Protein AF-A0A2B0MU41-F1 (afdb_monomer_lite)

Secondary structure (DSSP, 8-state):
--HHHHHHHHHHHHHHHHHHHHHHHHHHHHHHTT-HHHHHHHHHHHHHHHHHHHHHHHHHHHH--

Organism: Bacillus cereus (NCBI:txid1396)

Foldseek 3Di:
DDPVVVVVLVVLLVVLVVLLVVLVVQLVVCVVVVNVVSNVVSVVSNVVSVVSNVCSVVCCVVPVD

Radius of gyration: 14.76 Å; chains: 1; bounding box: 30×13×45 Å

Structure (mmCIF, N/CA/C/O backbone):
data_AF-A0A2B0MU41-F1
#
_entry.id   AF-A0A2B0MU41-F1
#
loop_
_atom_site.group_PDB
_atom_site.id
_atom_site.type_symbol
_atom_site.label_atom_id
_atom_site.label_alt_id
_atom_site.label_comp_id
_atom_site.label_asym_id
_atom_site.label_entity_id
_atom_site.label_seq_id
_atom_site.pdbx_PDB_ins_code
_atom_site.Cartn_x
_atom_site.Cartn_y
_atom_site.Cartn_z
_atom_site.occupancy
_atom_site.B_iso_or_equiv
_atom_site.auth_seq_id
_atom_site.auth_comp_i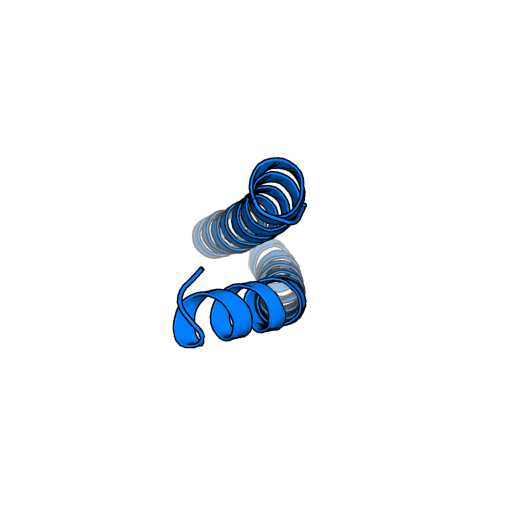d
_atom_site.auth_asym_id
_atom_site.auth_atom_id
_atom_site.pdbx_PDB_model_num
ATOM 1 N N . MET A 1 1 ? -16.129 6.387 19.840 1.00 65.06 1 MET A N 1
ATOM 2 C CA . MET A 1 1 ? -15.701 6.555 18.429 1.00 65.06 1 MET A CA 1
ATOM 3 C C . MET A 1 1 ? -16.884 7.012 17.580 1.00 65.06 1 MET A C 1
ATOM 5 O O . MET A 1 1 ? -17.937 6.394 17.677 1.00 65.06 1 MET A O 1
ATOM 9 N N . ASN A 1 2 ? -16.747 8.085 16.789 1.00 83.25 2 ASN A N 1
ATOM 10 C CA . ASN A 1 2 ? -17.845 8.604 15.957 1.00 83.25 2 ASN A CA 1
ATOM 11 C C . ASN A 1 2 ? -18.336 7.536 14.951 1.00 83.25 2 ASN A C 1
ATOM 13 O O . ASN A 1 2 ? -17.532 6.777 14.402 1.00 83.25 2 ASN A O 1
ATOM 17 N N . ARG A 1 3 ? -19.649 7.481 14.692 1.00 82.06 3 ARG A N 1
ATOM 18 C CA . ARG A 1 3 ? -20.295 6.511 13.790 1.00 82.06 3 ARG A CA 1
ATOM 19 C C . ARG A 1 3 ? -19.692 6.571 12.383 1.00 82.06 3 ARG A C 1
ATOM 21 O O . ARG A 1 3 ? -19.377 5.529 11.816 1.00 82.06 3 ARG A O 1
ATOM 28 N N . THR A 1 4 ? -19.420 7.778 11.887 1.00 83.56 4 THR A N 1
ATOM 29 C CA . THR A 1 4 ? -18.736 8.027 10.607 1.00 83.56 4 THR A CA 1
ATOM 30 C C . THR A 1 4 ? -17.336 7.417 10.574 1.00 83.56 4 THR A C 1
ATOM 32 O O . THR A 1 4 ? -16.972 6.742 9.617 1.00 83.56 4 THR A O 1
ATOM 35 N N . PHE A 1 5 ? -16.568 7.573 11.653 1.00 80.88 5 PHE A N 1
ATOM 36 C CA . PHE A 1 5 ? -15.202 7.055 11.748 1.00 80.88 5 PHE A CA 1
ATOM 37 C C . PHE A 1 5 ? -15.168 5.516 11.778 1.00 80.88 5 PHE A C 1
ATOM 39 O O . PHE A 1 5 ? -14.301 4.884 11.177 1.00 80.88 5 PHE A O 1
ATOM 46 N N . ARG A 1 6 ? -16.165 4.889 12.417 1.00 83.12 6 ARG A N 1
ATOM 47 C CA . ARG A 1 6 ? -16.331 3.426 12.425 1.00 83.12 6 ARG A CA 1
ATOM 48 C C . ARG A 1 6 ? -16.669 2.871 11.043 1.00 83.12 6 ARG A C 1
ATOM 50 O O . ARG A 1 6 ? -16.171 1.805 10.687 1.00 83.12 6 ARG A O 1
ATOM 57 N N . ILE A 1 7 ? -17.500 3.583 10.281 1.00 85.75 7 ILE A N 1
ATOM 58 C CA . ILE A 1 7 ? -17.820 3.230 8.893 1.00 85.75 7 ILE A CA 1
ATOM 59 C C . ILE A 1 7 ? -16.567 3.373 8.029 1.00 85.75 7 ILE A C 1
ATOM 61 O O . ILE A 1 7 ? -16.225 2.423 7.330 1.00 85.75 7 ILE A O 1
ATOM 65 N N . LEU A 1 8 ? -15.840 4.490 8.155 1.00 84.50 8 LEU A N 1
ATOM 66 C CA . LEU A 1 8 ? -14.600 4.747 7.423 1.00 84.50 8 LEU A CA 1
ATOM 67 C C . LEU A 1 8 ? -13.589 3.607 7.621 1.00 84.50 8 LEU A C 1
ATOM 69 O O . LEU A 1 8 ? -13.205 2.955 6.659 1.00 84.50 8 LEU A O 1
ATOM 73 N N . MET A 1 9 ? -13.280 3.236 8.867 1.00 83.56 9 MET A N 1
ATOM 74 C CA . MET A 1 9 ? -12.374 2.112 9.156 1.00 83.56 9 MET A CA 1
ATOM 75 C C . MET A 1 9 ? -12.883 0.738 8.697 1.00 83.56 9 MET A C 1
ATOM 77 O O . MET A 1 9 ? -12.110 -0.218 8.621 1.00 83.56 9 MET A O 1
ATOM 81 N N . LYS A 1 10 ? -14.180 0.589 8.424 1.00 85.06 10 LYS A N 1
ATOM 82 C CA . LYS A 1 10 ? -14.730 -0.647 7.861 1.00 85.06 10 LYS A CA 1
ATOM 83 C C . LYS A 1 10 ? -14.529 -0.706 6.344 1.00 85.06 10 LYS A C 1
ATOM 85 O O . LYS A 1 10 ? -14.302 -1.795 5.827 1.00 85.06 10 LYS A O 1
ATOM 90 N N . ILE A 1 11 ? -14.578 0.439 5.659 1.00 89.06 11 ILE A N 1
ATOM 91 C CA . ILE A 1 11 ? -14.439 0.540 4.198 1.00 89.06 11 ILE A CA 1
ATOM 92 C C . ILE A 1 11 ? -12.989 0.737 3.733 1.00 89.06 11 ILE A C 1
ATOM 94 O O . ILE A 1 11 ? -12.661 0.357 2.612 1.00 89.06 11 ILE A O 1
ATOM 98 N N . THR A 1 12 ? -12.100 1.272 4.578 1.00 88.69 12 THR A N 1
ATOM 99 C CA . THR A 1 12 ? -10.691 1.511 4.219 1.00 88.69 12 THR A CA 1
ATOM 100 C C . THR A 1 12 ? -9.951 0.236 3.790 1.00 88.69 12 THR A C 1
ATOM 102 O O . THR A 1 12 ? -9.268 0.293 2.766 1.00 88.69 12 THR A O 1
ATOM 105 N N . PRO A 1 13 ? -10.077 -0.926 4.470 1.00 88.38 13 PRO A N 1
ATOM 106 C CA . PRO A 1 13 ? -9.370 -2.140 4.056 1.00 88.38 13 PRO A CA 1
ATOM 107 C C . PRO A 1 13 ? -9.761 -2.675 2.666 1.00 88.38 13 PRO A C 1
ATOM 109 O O . PRO A 1 13 ? -8.851 -2.886 1.863 1.00 88.38 13 PRO A O 1
ATOM 112 N N . PRO A 1 14 ? -11.055 -2.871 2.323 1.00 90.69 14 PRO A N 1
ATOM 113 C CA . PRO A 1 14 ? -11.421 -3.333 0.984 1.00 90.69 14 PRO A CA 1
ATOM 114 C C . PRO A 1 14 ? -11.067 -2.309 -0.101 1.00 90.69 14 PRO A C 1
ATOM 116 O O . PRO A 1 14 ? -10.586 -2.695 -1.164 1.00 90.69 14 PRO A O 1
ATOM 119 N N . LEU A 1 15 ? -11.212 -1.008 0.177 1.00 92.00 15 LEU A N 1
ATOM 120 C CA . LEU A 1 15 ? -10.807 0.041 -0.760 1.00 92.00 15 LEU A CA 1
ATOM 121 C C . LEU A 1 15 ? -9.291 0.019 -1.022 1.00 92.00 15 LEU A C 1
ATOM 123 O O . LEU A 1 15 ? -8.853 0.122 -2.162 1.00 92.00 15 LEU A O 1
ATOM 127 N N . SER A 1 16 ? -8.483 -0.184 0.019 1.00 92.25 16 SER A N 1
ATOM 128 C CA . SER A 1 16 ? -7.026 -0.302 -0.118 1.00 92.25 16 SER A CA 1
ATOM 129 C C . SER A 1 16 ? -6.630 -1.527 -0.944 1.00 92.25 16 SER A C 1
ATOM 131 O O . SER A 1 16 ? -5.726 -1.450 -1.768 1.00 92.25 16 SER A O 1
ATOM 133 N N . MET A 1 17 ? -7.335 -2.650 -0.787 1.00 91.81 17 MET A N 1
ATOM 134 C CA . MET A 1 17 ? -7.101 -3.846 -1.602 1.00 91.81 17 MET A CA 1
ATOM 135 C C . MET A 1 17 ? -7.356 -3.581 -3.094 1.00 91.81 17 MET A C 1
ATOM 137 O O . MET A 1 17 ? -6.594 -4.043 -3.9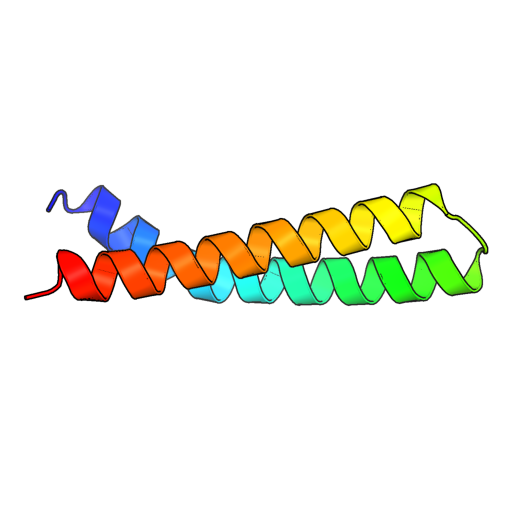42 1.00 91.81 17 MET A O 1
ATOM 141 N N . PHE A 1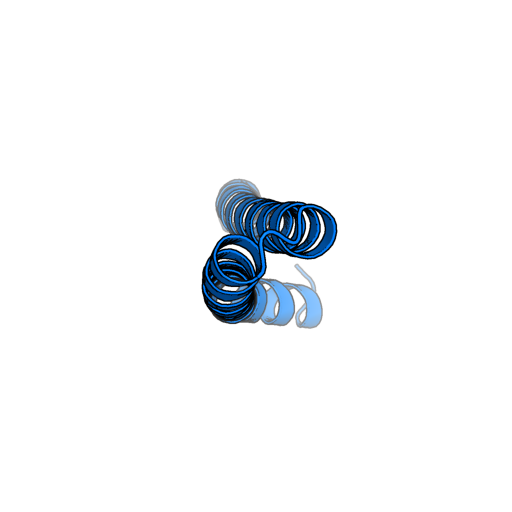 18 ? -8.372 -2.774 -3.411 1.00 94.25 18 PHE A N 1
ATOM 142 C CA . PHE A 1 18 ? -8.649 -2.328 -4.777 1.00 94.25 18 PHE A CA 1
ATOM 143 C C . PHE A 1 18 ? -7.529 -1.438 -5.339 1.00 94.25 18 PHE A C 1
ATOM 145 O O . PHE A 1 18 ? -7.080 -1.647 -6.464 1.00 94.25 18 PHE A O 1
ATOM 152 N N . PHE A 1 19 ? -7.003 -0.504 -4.540 1.00 93.06 19 PHE A N 1
ATOM 153 C CA . PHE A 1 19 ? -5.848 0.308 -4.940 1.00 93.06 19 PHE A CA 1
ATOM 154 C C . PHE A 1 19 ? -4.582 -0.522 -5.166 1.00 93.06 19 PHE A C 1
ATOM 156 O O . PHE A 1 19 ? -3.838 -0.234 -6.100 1.00 93.06 19 PHE A O 1
ATOM 163 N N . ILE A 1 20 ? -4.351 -1.572 -4.371 1.00 94.88 20 ILE A N 1
ATOM 164 C CA . ILE A 1 20 ? -3.228 -2.494 -4.594 1.00 94.88 20 ILE A CA 1
ATOM 165 C C . ILE A 1 20 ? -3.376 -3.192 -5.945 1.00 94.88 20 ILE A C 1
ATOM 167 O O . ILE A 1 20 ? -2.414 -3.223 -6.703 1.00 94.88 20 ILE A O 1
ATOM 171 N N . LEU A 1 21 ? -4.570 -3.696 -6.275 1.00 95.75 21 LEU A N 1
ATOM 172 C CA . LEU A 1 21 ? -4.848 -4.313 -7.577 1.00 95.75 21 LEU A CA 1
ATOM 173 C C . LEU A 1 21 ? -4.570 -3.352 -8.740 1.00 95.75 21 LEU A C 1
ATOM 175 O O . LEU A 1 21 ? -3.887 -3.735 -9.686 1.00 95.75 21 LEU A O 1
ATOM 179 N N . ILE A 1 22 ? -5.033 -2.101 -8.645 1.00 94.50 22 ILE A N 1
ATOM 180 C CA . ILE A 1 22 ? -4.770 -1.066 -9.659 1.00 94.50 22 ILE A CA 1
ATOM 181 C C . ILE A 1 22 ? -3.276 -0.749 -9.761 1.00 94.50 22 ILE A C 1
ATOM 183 O O . ILE A 1 22 ? -2.732 -0.634 -10.854 1.00 94.50 22 ILE A O 1
ATOM 187 N N . GLY A 1 23 ? -2.589 -0.600 -8.630 1.00 94.94 23 GLY A N 1
ATOM 188 C CA . GLY A 1 23 ? -1.148 -0.373 -8.635 1.00 94.94 23 GLY A CA 1
ATOM 189 C C . GLY A 1 23 ? -0.391 -1.550 -9.255 1.00 94.94 23 GLY A C 1
ATOM 190 O O . GLY A 1 23 ? 0.594 -1.361 -9.959 1.00 94.94 23 GLY A O 1
ATOM 191 N N . LEU A 1 24 ? -0.873 -2.777 -9.076 1.00 95.94 24 LEU A N 1
ATOM 192 C CA . LEU A 1 24 ? -0.245 -3.956 -9.664 1.00 95.94 24 LEU A CA 1
ATOM 193 C C . LEU A 1 24 ? -0.424 -3.979 -11.187 1.00 95.94 24 LEU A C 1
ATOM 195 O O . LEU A 1 24 ? 0.553 -4.174 -11.908 1.00 95.94 24 LEU A O 1
ATOM 199 N N . THR A 1 25 ? -1.630 -3.692 -11.691 1.00 96.25 25 THR A N 1
ATOM 200 C CA . THR A 1 25 ? -1.882 -3.610 -13.139 1.00 96.25 25 THR A CA 1
ATOM 201 C C . THR A 1 25 ? -1.102 -2.468 -13.788 1.00 96.25 25 THR A C 1
ATOM 203 O O . THR A 1 25 ? -0.445 -2.684 -14.804 1.00 96.25 25 THR A O 1
ATOM 206 N N . LEU A 1 26 ? -1.086 -1.281 -13.174 1.00 95.44 26 LEU A N 1
ATOM 207 C CA . LEU A 1 26 ? -0.283 -0.149 -13.643 1.00 95.44 26 LEU A CA 1
ATOM 208 C C . LEU A 1 26 ? 1.217 -0.446 -13.603 1.00 95.44 26 LEU A C 1
ATOM 210 O O . LEU A 1 26 ? 1.940 -0.024 -14.497 1.00 95.44 26 LEU A O 1
ATOM 214 N N . GLY A 1 27 ? 1.691 -1.185 -12.598 1.00 95.31 27 GLY A N 1
ATOM 215 C CA . GLY A 1 27 ? 3.086 -1.612 -12.518 1.00 95.31 27 GLY A CA 1
ATOM 216 C C . GLY A 1 27 ? 3.476 -2.518 -13.679 1.00 95.31 27 GLY A C 1
ATOM 217 O O . GLY A 1 27 ? 4.491 -2.268 -14.321 1.00 95.31 27 GLY A O 1
ATOM 218 N N . VAL A 1 28 ? 2.647 -3.518 -13.992 1.00 96.25 28 VAL A N 1
ATOM 219 C CA . VAL A 1 28 ? 2.877 -4.426 -15.127 1.00 96.25 28 VAL A CA 1
ATOM 220 C C . VAL A 1 28 ? 2.895 -3.660 -16.450 1.00 96.25 28 VAL A C 1
ATOM 222 O O . VAL A 1 28 ? 3.820 -3.842 -17.238 1.00 96.25 28 VAL A O 1
ATOM 225 N N . ILE A 1 29 ? 1.928 -2.763 -16.669 1.00 95.50 29 ILE A N 1
ATOM 226 C CA . ILE A 1 29 ? 1.880 -1.913 -17.870 1.00 95.50 29 ILE A CA 1
ATOM 227 C C . ILE A 1 29 ? 3.120 -1.015 -17.941 1.00 95.50 29 ILE A C 1
ATOM 229 O O . ILE A 1 29 ? 3.774 -0.941 -18.974 1.00 95.50 29 ILE A O 1
ATOM 233 N N . GLY A 1 30 ? 3.493 -0.378 -16.830 1.00 95.12 30 GLY A N 1
ATOM 234 C CA . GLY A 1 30 ? 4.665 0.489 -16.766 1.00 95.12 30 GLY A CA 1
ATOM 235 C C . GLY A 1 30 ? 5.968 -0.240 -17.091 1.00 95.12 30 GLY A C 1
ATOM 23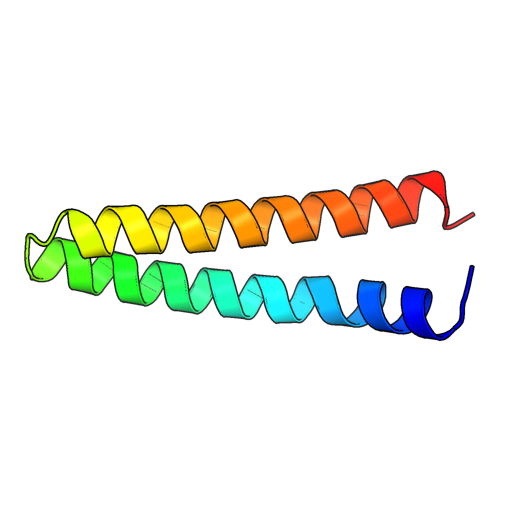6 O O . GLY A 1 30 ? 6.818 0.327 -17.771 1.00 95.12 30 GLY A O 1
ATOM 237 N N . VAL A 1 31 ? 6.123 -1.491 -16.646 1.00 94.88 31 VAL A N 1
ATOM 238 C CA . VAL A 1 31 ? 7.276 -2.334 -17.002 1.00 94.88 31 VAL A CA 1
ATOM 239 C C . VAL A 1 31 ? 7.256 -2.682 -18.487 1.00 94.88 31 VAL A C 1
ATOM 241 O O . VAL A 1 31 ? 8.287 -2.551 -19.143 1.00 94.88 31 VAL A O 1
ATOM 244 N N . LEU A 1 32 ? 6.099 -3.075 -19.024 1.00 95.62 32 LEU A N 1
ATOM 245 C CA . LEU A 1 32 ? 5.952 -3.428 -20.437 1.00 95.62 32 LEU A CA 1
ATOM 246 C C . LEU A 1 32 ? 6.311 -2.246 -21.354 1.00 95.62 32 LEU A C 1
ATOM 248 O O . LEU A 1 32 ? 7.067 -2.405 -22.312 1.00 95.62 32 LEU A O 1
ATOM 252 N N . ASP A 1 33 ? 5.865 -1.046 -20.986 1.00 95.00 33 ASP A N 1
ATOM 253 C CA . ASP A 1 33 ? 6.109 0.196 -21.725 1.00 95.00 33 ASP A CA 1
ATOM 254 C C . ASP A 1 33 ? 7.466 0.854 -21.401 1.00 95.00 33 ASP A C 1
ATOM 256 O O . ASP A 1 33 ? 7.745 1.954 -21.880 1.00 95.00 33 ASP A O 1
ATOM 260 N N . HIS A 1 34 ? 8.311 0.232 -20.565 1.00 93.69 34 HIS A N 1
ATOM 261 C CA . HIS A 1 34 ? 9.568 0.813 -20.059 1.00 93.69 34 HIS A CA 1
ATOM 262 C C . HIS A 1 34 ? 9.387 2.226 -19.464 1.00 93.69 34 HIS A C 1
ATOM 264 O O . HIS A 1 34 ? 10.282 3.077 -19.483 1.00 93.69 34 HIS A O 1
ATOM 270 N N . ASN A 1 35 ? 8.206 2.490 -18.907 1.00 95.94 35 ASN A N 1
ATOM 271 C CA . ASN A 1 35 ? 7.804 3.789 -18.405 1.00 95.94 35 ASN A CA 1
ATOM 272 C C . ASN A 1 35 ? 8.026 3.873 -16.895 1.00 95.94 35 ASN A C 1
ATOM 274 O O . ASN A 1 35 ? 7.149 3.570 -16.082 1.00 95.94 35 ASN A O 1
ATOM 278 N N . ILE A 1 36 ? 9.206 4.369 -16.526 1.00 92.69 36 ILE A N 1
ATOM 279 C CA . ILE A 1 36 ? 9.635 4.526 -15.131 1.00 92.69 36 ILE A CA 1
ATOM 280 C C . ILE A 1 36 ? 8.634 5.361 -14.323 1.00 92.69 36 ILE A C 1
ATOM 282 O O . ILE A 1 36 ? 8.359 5.027 -13.175 1.00 92.69 36 ILE A O 1
ATOM 286 N N . LYS A 1 37 ? 8.024 6.401 -14.912 1.00 94.69 37 LYS A N 1
ATOM 287 C CA . LYS A 1 37 ? 7.043 7.242 -14.204 1.00 94.69 37 LYS A CA 1
ATOM 288 C C . LYS A 1 37 ? 5.808 6.438 -13.797 1.00 94.69 37 LYS A C 1
ATOM 290 O O . LYS A 1 37 ? 5.345 6.567 -12.665 1.00 94.69 37 LYS A O 1
ATOM 295 N N . THR A 1 38 ? 5.310 5.588 -14.693 1.00 93.75 38 THR A N 1
ATOM 296 C CA . THR A 1 38 ? 4.164 4.711 -14.420 1.00 93.75 38 THR A CA 1
ATOM 297 C C . THR A 1 38 ? 4.512 3.663 -13.364 1.00 93.75 38 THR A C 1
ATOM 299 O O . THR A 1 38 ? 3.726 3.456 -12.443 1.00 93.75 38 THR A O 1
ATOM 302 N N . ILE A 1 39 ? 5.711 3.074 -13.428 1.00 94.06 39 ILE A N 1
ATOM 303 C CA . ILE A 1 39 ? 6.201 2.115 -12.422 1.00 94.06 39 ILE A CA 1
ATOM 304 C C . ILE A 1 39 ? 6.304 2.776 -11.039 1.00 94.06 39 ILE A C 1
ATOM 306 O O . ILE A 1 39 ? 5.818 2.242 -10.045 1.00 94.06 39 ILE A O 1
ATOM 310 N N . THR A 1 40 ? 6.914 3.960 -10.947 1.00 95.69 40 THR A N 1
ATOM 311 C CA . THR A 1 40 ? 7.053 4.672 -9.670 1.00 95.69 40 THR A CA 1
ATOM 312 C C . THR A 1 40 ? 5.692 5.088 -9.111 1.00 95.69 40 THR A C 1
ATOM 314 O O . THR A 1 40 ? 5.446 4.929 -7.916 1.00 95.69 40 THR A O 1
ATOM 317 N N . GLY A 1 41 ? 4.784 5.574 -9.963 1.00 95.19 41 GLY A N 1
ATOM 318 C CA . GLY A 1 41 ? 3.424 5.926 -9.555 1.00 95.19 41 GLY A CA 1
ATOM 319 C C . GLY A 1 41 ? 2.645 4.721 -9.029 1.00 95.19 41 GLY A C 1
ATOM 320 O O . GLY A 1 41 ? 1.949 4.818 -8.019 1.00 95.19 41 GLY A O 1
ATOM 321 N N . SER A 1 42 ? 2.810 3.561 -9.658 1.00 95.50 42 SER A N 1
ATOM 322 C CA . SER A 1 42 ? 2.129 2.342 -9.242 1.00 95.50 42 SER A CA 1
ATOM 323 C C . SER A 1 42 ? 2.639 1.818 -7.893 1.00 95.50 42 SER A C 1
ATOM 325 O O . SER A 1 42 ? 1.836 1.494 -7.014 1.00 95.50 42 SER A O 1
ATOM 327 N N . LEU A 1 43 ? 3.958 1.847 -7.672 1.00 94.75 43 LEU A N 1
ATOM 328 C CA . LEU A 1 43 ? 4.578 1.534 -6.381 1.00 94.75 43 LEU A CA 1
ATOM 329 C C . LEU A 1 43 ? 4.100 2.484 -5.280 1.00 94.75 43 LEU A C 1
ATOM 331 O O . LEU A 1 43 ? 3.814 2.041 -4.167 1.00 94.75 43 LEU A O 1
ATOM 335 N N . PHE A 1 44 ? 3.964 3.775 -5.589 1.00 95.94 44 PHE A N 1
ATOM 336 C CA . PHE A 1 44 ? 3.447 4.760 -4.645 1.00 95.94 44 PHE A CA 1
ATOM 337 C C . PHE A 1 44 ? 2.005 4.445 -4.225 1.00 95.94 44 PHE A C 1
ATOM 339 O O . PHE A 1 44 ? 1.700 4.452 -3.032 1.00 95.94 44 PHE A O 1
ATOM 346 N N . ILE A 1 45 ? 1.132 4.095 -5.176 1.00 94.56 45 ILE A N 1
ATOM 347 C CA . ILE A 1 45 ? -0.260 3.704 -4.895 1.00 94.56 45 ILE A CA 1
ATOM 348 C C . ILE A 1 45 ? -0.307 2.470 -3.985 1.00 94.56 45 ILE A C 1
ATOM 350 O O . ILE A 1 45 ? -1.033 2.469 -2.987 1.00 94.56 45 ILE A O 1
ATOM 354 N N . ILE A 1 46 ? 0.495 1.442 -4.283 1.00 95.69 46 ILE A N 1
ATOM 355 C CA . ILE A 1 46 ? 0.572 0.223 -3.465 1.00 95.69 46 ILE A CA 1
ATOM 356 C C . ILE A 1 46 ? 1.053 0.556 -2.049 1.00 95.69 46 ILE A C 1
ATOM 358 O O . ILE A 1 46 ? 0.460 0.089 -1.075 1.00 95.69 46 ILE A O 1
ATOM 362 N N . ALA A 1 47 ? 2.092 1.385 -1.918 1.00 95.31 47 ALA A N 1
ATOM 363 C CA . ALA A 1 47 ? 2.635 1.780 -0.623 1.00 95.31 47 ALA A CA 1
ATOM 364 C C . ALA A 1 47 ? 1.599 2.534 0.226 1.00 95.31 47 ALA A C 1
ATOM 366 O O . ALA A 1 47 ? 1.397 2.190 1.391 1.00 95.31 47 ALA A O 1
ATOM 367 N N . GLN A 1 48 ? 0.884 3.504 -0.356 1.00 93.94 48 GLN A N 1
ATOM 368 C CA . GLN A 1 48 ? -0.186 4.233 0.338 1.00 93.94 48 GLN A CA 1
ATOM 369 C C . GLN A 1 48 ? -1.311 3.295 0.790 1.00 93.94 48 GLN A C 1
ATOM 371 O O . GLN A 1 48 ? -1.771 3.369 1.931 1.00 93.94 48 GLN A O 1
ATOM 376 N N . ALA A 1 49 ? -1.718 2.364 -0.072 1.00 92.94 49 ALA A N 1
ATOM 377 C CA . ALA A 1 49 ? -2.746 1.386 0.252 1.00 92.94 49 ALA A CA 1
ATOM 378 C C . ALA A 1 49 ? -2.312 0.434 1.384 1.00 92.94 49 ALA A C 1
ATOM 380 O O . ALA A 1 49 ? -3.087 0.154 2.302 1.00 92.94 49 ALA A O 1
ATOM 381 N N . ALA A 1 50 ? -1.057 -0.020 1.376 1.00 91.94 50 ALA A N 1
ATOM 382 C CA . ALA A 1 50 ? -0.503 -0.841 2.448 1.00 91.94 50 ALA A CA 1
ATOM 383 C C . ALA A 1 50 ? -0.477 -0.084 3.786 1.00 91.94 50 ALA A C 1
ATOM 385 O O . ALA A 1 50 ? -0.915 -0.620 4.809 1.00 91.94 50 ALA A O 1
ATOM 386 N N . ILE A 1 51 ? -0.047 1.182 3.778 1.00 91.81 51 ILE A N 1
ATOM 387 C CA . ILE A 1 51 ? -0.044 2.048 4.965 1.00 91.81 51 ILE A CA 1
ATOM 388 C C . ILE A 1 51 ? -1.468 2.236 5.500 1.00 91.81 51 ILE A C 1
ATOM 390 O O . ILE A 1 51 ? -1.684 2.102 6.704 1.00 91.81 51 ILE A O 1
ATOM 394 N N . ALA A 1 52 ? -2.457 2.469 4.633 1.00 88.94 52 ALA A N 1
ATOM 395 C CA . ALA A 1 52 ? -3.856 2.626 5.032 1.00 88.94 52 ALA A CA 1
ATOM 396 C C . ALA A 1 52 ? -4.420 1.367 5.721 1.00 88.94 52 ALA A C 1
ATOM 398 O O . ALA A 1 52 ? -5.136 1.463 6.727 1.00 88.94 52 ALA A O 1
ATOM 399 N N . ILE A 1 53 ? -4.055 0.173 5.241 1.00 88.69 53 ILE A N 1
ATOM 400 C CA . ILE A 1 53 ? -4.422 -1.101 5.881 1.00 88.69 53 ILE A CA 1
ATOM 401 C C . ILE A 1 53 ? -3.765 -1.227 7.256 1.00 88.69 53 ILE A C 1
ATOM 403 O O . ILE A 1 53 ? -4.444 -1.581 8.225 1.00 88.69 53 ILE A O 1
ATOM 407 N N . ILE A 1 54 ? -2.464 -0.935 7.353 1.00 87.94 54 ILE A N 1
ATOM 408 C CA . ILE A 1 54 ? -1.713 -0.990 8.614 1.00 87.94 54 ILE A CA 1
ATOM 409 C C . ILE A 1 54 ? -2.332 -0.031 9.627 1.00 87.94 54 ILE A C 1
ATOM 411 O O . ILE A 1 54 ? -2.632 -0.447 10.743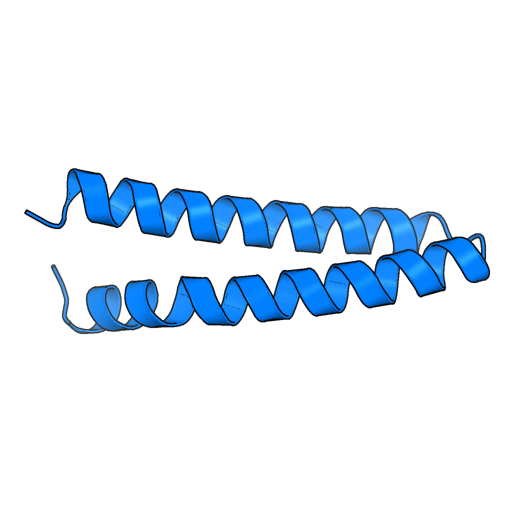 1.00 87.94 54 ILE A O 1
ATOM 415 N N . TYR A 1 55 ? -2.616 1.208 9.228 1.00 84.81 55 TYR A N 1
ATOM 416 C CA . TYR A 1 55 ? -3.279 2.190 10.081 1.00 84.81 55 TYR A CA 1
ATOM 417 C C . TYR A 1 55 ? -4.633 1.694 10.561 1.00 84.81 55 TYR A C 1
ATOM 419 O O . TYR A 1 55 ? -4.913 1.749 11.752 1.00 84.81 55 TYR A O 1
ATOM 427 N N . THR A 1 56 ? -5.455 1.143 9.670 1.00 85.25 56 THR A N 1
ATOM 428 C CA . THR A 1 56 ? -6.776 0.638 10.056 1.00 85.25 56 THR A CA 1
ATOM 429 C C . THR A 1 56 ? -6.671 -0.512 11.064 1.00 85.25 56 THR A C 1
ATOM 431 O O . THR A 1 56 ? -7.447 -0.576 12.020 1.00 85.25 56 THR A O 1
ATOM 434 N N . LYS A 1 57 ? -5.700 -1.418 10.886 1.00 81.06 57 LYS A N 1
ATOM 435 C CA . LYS A 1 57 ? -5.447 -2.527 11.819 1.00 81.06 57 LYS A CA 1
ATOM 436 C C . LYS A 1 57 ? -4.904 -2.036 13.162 1.00 81.06 57 LYS A C 1
ATOM 438 O O . LYS A 1 57 ? -5.434 -2.431 14.198 1.00 81.06 57 LYS A O 1
ATOM 443 N N . SER A 1 58 ? -3.896 -1.167 13.156 1.00 81.31 58 SER A N 1
ATOM 444 C CA . SER A 1 58 ? -3.310 -0.585 14.367 1.00 81.31 58 SER A CA 1
ATOM 445 C C . SER A 1 58 ? -4.332 0.247 15.136 1.00 81.31 58 SER A C 1
ATOM 447 O O . SER A 1 58 ? -4.452 0.108 16.348 1.00 81.31 58 SER A O 1
ATOM 449 N N . PHE A 1 59 ? -5.149 1.037 14.440 1.00 73.38 59 PHE A N 1
ATOM 450 C CA . PHE A 1 59 ? -6.195 1.838 15.063 1.00 73.38 59 PHE A CA 1
ATOM 451 C C . PHE A 1 59 ? -7.293 0.959 15.670 1.00 73.38 59 PHE A C 1
ATOM 453 O O . PHE A 1 59 ? -7.681 1.184 16.812 1.00 73.38 59 PHE A O 1
ATOM 460 N N . LYS A 1 60 ? -7.736 -0.104 14.978 1.00 70.12 60 LYS A N 1
ATOM 461 C CA . LYS A 1 60 ? -8.630 -1.114 15.575 1.00 70.12 60 LYS A CA 1
ATOM 462 C C . LYS A 1 60 ? -8.024 -1.791 16.805 1.00 70.12 60 LYS A C 1
ATOM 464 O O . LYS A 1 60 ? -8.769 -2.146 17.705 1.00 70.12 60 LYS A O 1
ATOM 469 N N . ARG A 1 61 ? -6.706 -1.989 16.856 1.00 71.00 61 ARG A N 1
ATOM 470 C CA . ARG A 1 61 ? -6.032 -2.609 18.005 1.00 71.00 61 ARG A CA 1
ATOM 471 C C . ARG A 1 61 ? -5.937 -1.671 19.213 1.00 71.00 61 ARG A C 1
ATOM 473 O O . ARG A 1 61 ? -6.040 -2.147 20.333 1.00 71.00 61 ARG A O 1
ATOM 480 N N . ILE A 1 62 ? -5.749 -0.370 18.982 1.00 70.25 62 ILE A N 1
ATOM 481 C CA . ILE A 1 62 ? -5.607 0.647 20.041 1.00 70.25 62 ILE A CA 1
ATOM 482 C C . ILE A 1 62 ? -6.976 1.118 20.561 1.00 70.25 62 ILE A C 1
ATOM 484 O O . ILE A 1 62 ? -7.128 1.354 21.752 1.00 70.25 62 ILE A O 1
ATOM 488 N N . TRP A 1 63 ? -7.970 1.246 19.678 1.00 61.09 63 TRP A N 1
ATOM 489 C CA . TRP A 1 63 ? -9.267 1.876 19.973 1.00 61.09 63 TRP A CA 1
ATOM 490 C C . TRP A 1 63 ? -10.476 0.941 19.820 1.00 61.09 63 TRP A C 1
ATOM 492 O O . TRP A 1 63 ? -11.616 1.398 19.883 1.00 61.09 63 TRP A O 1
ATOM 502 N N . GLY A 1 64 ? -10.246 -0.336 19.510 1.00 56.97 64 GLY A N 1
ATOM 503 C CA . GLY A 1 64 ? -11.293 -1.338 19.287 1.00 56.97 64 GLY A CA 1
ATOM 504 C C . GLY A 1 64 ? -11.524 -2.305 20.448 1.00 56.97 64 GLY A C 1
ATOM 505 O O . GLY A 1 64 ? -12.199 -3.308 20.217 1.00 56.97 64 GLY A O 1
ATOM 506 N N . GLN A 1 65 ? -10.981 -2.019 21.640 1.00 48.31 65 GLN A N 1
ATOM 507 C CA . GLN A 1 65 ? -11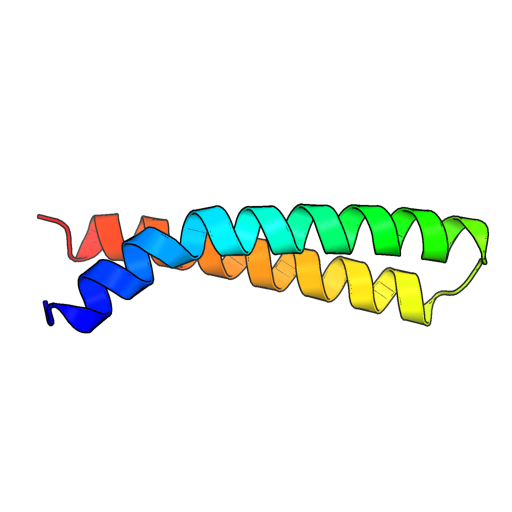.583 -2.487 22.895 1.00 48.31 65 GLN A CA 1
ATOM 508 C C . GLN A 1 65 ? -12.760 -1.578 23.250 1.00 48.31 65 GLN A C 1
ATOM 510 O O . GLN A 1 65 ? -12.580 -0.340 23.192 1.00 48.31 65 GLN A O 1
#

pLDDT: mean 87.99, std 10.29, range [48.31, 96.25]

Sequence (65 aa):
MNRTFRILMKITPPLSMFFILIGLTLGVIGVLDHNIKTITGSLFIIAQAAIAIIYTKSFKRIWGQ